Protein AF-A0A355H2W3-F1 (afdb_monomer)

Mean predicted aligned error: 8.64 Å

Foldseek 3Di:
DDDPPPPDDDPDPPDPPVLPQQDDDPQLVVLVVVDQLLVSCCVFQLPDFLFKWKQDLVLDIDTQDNDCQVRPVVPPNVLVVDQCSNVMKTWTWGDGPLAIETEIADGPVPLDHDPSRLVSCVSNVVVVLVSSVVSVDDPSRSSRYWYATSNGHGSDD

Structure (mmCIF, N/CA/C/O backbone):
data_AF-A0A355H2W3-F1
#
_entry.id   AF-A0A355H2W3-F1
#
loop_
_atom_site.group_PDB
_atom_site.id
_atom_site.type_symbol
_atom_site.label_atom_id
_atom_site.label_alt_id
_atom_site.label_comp_id
_atom_site.label_asym_id
_atom_site.label_entity_id
_atom_site.label_seq_id
_atom_site.pdbx_PDB_ins_code
_atom_site.Cartn_x
_atom_site.Cartn_y
_atom_site.Cartn_z
_atom_site.occupancy
_atom_site.B_iso_or_equiv
_atom_site.auth_seq_id
_atom_site.auth_comp_id
_atom_site.auth_asym_id
_atom_site.auth_atom_id
_atom_site.pdbx_PDB_model_num
ATOM 1 N N . MET A 1 1 ? 6.950 17.584 66.242 1.00 45.09 1 MET A N 1
ATOM 2 C CA . MET A 1 1 ? 5.587 17.215 65.815 1.00 45.09 1 MET A CA 1
ATOM 3 C C . MET A 1 1 ? 5.305 17.986 64.534 1.00 45.09 1 MET A C 1
ATOM 5 O O . MET A 1 1 ? 4.945 19.150 64.600 1.00 45.09 1 MET A O 1
ATOM 9 N N . PHE A 1 2 ? 5.618 17.375 63.392 1.00 37.50 2 PHE A N 1
ATOM 10 C CA . PHE A 1 2 ? 5.393 17.914 62.048 1.00 37.50 2 PHE 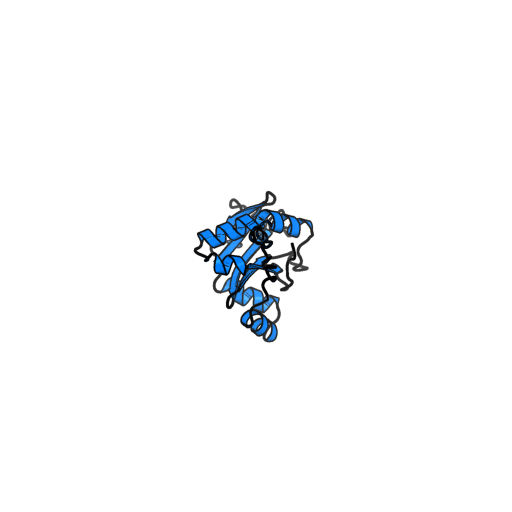A CA 1
ATOM 11 C C . PHE A 1 2 ? 4.461 16.933 61.326 1.00 37.50 2 PHE A C 1
ATOM 13 O O . PHE A 1 2 ? 4.598 15.728 61.526 1.00 37.50 2 PHE A O 1
ATOM 20 N N . ARG A 1 3 ? 3.464 17.471 60.616 1.00 42.69 3 ARG A N 1
ATOM 21 C CA . ARG A 1 3 ? 2.303 16.761 60.052 1.00 42.69 3 ARG A CA 1
ATOM 22 C C . ARG A 1 3 ? 2.684 15.867 58.865 1.00 42.69 3 ARG A C 1
ATOM 24 O O . AR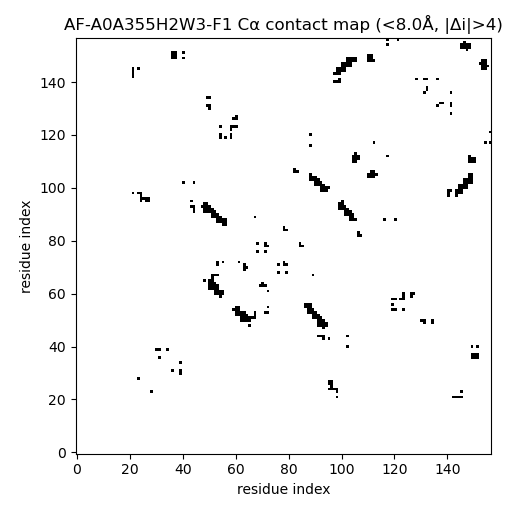G A 1 3 ? 3.573 16.216 58.096 1.00 42.69 3 ARG A O 1
ATOM 31 N N . GLU A 1 4 ? 1.992 14.738 58.737 1.00 48.75 4 GLU A N 1
ATOM 32 C CA . GLU A 1 4 ? 2.180 13.669 57.743 1.00 48.75 4 GLU A CA 1
ATOM 33 C C . GLU A 1 4 ? 1.496 13.961 56.389 1.00 48.75 4 GLU A C 1
ATOM 35 O O . GLU A 1 4 ? 0.989 13.052 55.739 1.00 48.75 4 GLU A O 1
ATOM 40 N N . ASP A 1 5 ? 1.498 15.213 55.922 1.00 50.16 5 ASP A N 1
ATOM 41 C CA . ASP A 1 5 ? 0.577 15.640 54.856 1.00 50.16 5 ASP A CA 1
ATOM 42 C C . ASP A 1 5 ? 1.286 16.087 53.559 1.00 50.16 5 ASP A C 1
ATOM 44 O O . ASP A 1 5 ? 0.819 17.010 52.909 1.00 50.16 5 ASP A O 1
ATOM 48 N N . GLU A 1 6 ? 2.412 15.481 53.154 1.00 49.34 6 GLU A N 1
ATOM 49 C CA . GLU A 1 6 ? 3.065 15.785 51.855 1.00 49.34 6 GLU A CA 1
ATOM 50 C C . GLU A 1 6 ? 3.767 14.566 51.219 1.00 49.34 6 GLU A C 1
ATOM 52 O O . GLU A 1 6 ? 4.936 14.607 50.831 1.00 49.34 6 GLU A O 1
ATOM 57 N N . LYS A 1 7 ? 3.057 13.442 51.091 1.00 46.09 7 LYS A N 1
ATOM 58 C CA . LYS A 1 7 ? 3.504 12.300 50.275 1.00 46.09 7 LYS A CA 1
ATOM 59 C C . LYS A 1 7 ? 2.393 11.812 49.353 1.00 46.09 7 LYS A C 1
ATOM 61 O O . LYS A 1 7 ? 1.977 10.676 49.472 1.00 46.09 7 LYS A O 1
ATOM 66 N N . ASP A 1 8 ? 1.922 12.673 48.455 1.00 43.84 8 ASP A N 1
ATOM 67 C CA . ASP A 1 8 ? 1.080 12.260 47.316 1.00 43.84 8 ASP A CA 1
ATOM 68 C C . ASP A 1 8 ? 1.147 13.270 46.154 1.00 43.84 8 ASP A C 1
ATOM 70 O O . ASP A 1 8 ? 0.170 13.584 45.478 1.00 43.84 8 ASP A O 1
ATOM 74 N N . ILE A 1 9 ? 2.341 13.805 45.896 1.00 46.53 9 ILE A N 1
ATOM 75 C CA . ILE A 1 9 ? 2.620 14.585 44.689 1.00 46.53 9 ILE A CA 1
ATOM 76 C C . ILE A 1 9 ? 3.641 13.765 43.908 1.00 46.53 9 ILE A C 1
ATOM 78 O O . ILE A 1 9 ? 4.725 13.502 44.417 1.00 46.53 9 ILE A O 1
ATOM 82 N N . PHE A 1 10 ? 3.266 13.344 42.700 1.00 39.88 10 PHE A N 1
ATOM 83 C CA . PHE A 1 10 ? 3.936 12.349 41.847 1.00 39.88 10 PHE A CA 1
ATOM 84 C C . PHE A 1 10 ? 3.582 10.884 42.136 1.00 39.88 10 PHE A C 1
ATOM 86 O O . PHE A 1 10 ? 4.453 10.031 42.298 1.00 39.88 10 PHE A O 1
ATOM 93 N N . ALA A 1 11 ? 2.290 10.554 42.034 1.00 38.38 11 ALA A N 1
ATOM 94 C CA . ALA A 1 11 ? 1.944 9.275 41.420 1.00 38.38 11 ALA A CA 1
ATOM 95 C C . ALA A 1 11 ? 2.599 9.242 40.021 1.00 38.38 11 ALA A C 1
ATOM 97 O O . ALA A 1 11 ? 2.384 10.177 39.236 1.00 38.38 11 ALA A O 1
ATOM 98 N N . PRO A 1 12 ? 3.444 8.247 39.695 1.00 40.09 12 PRO A N 1
ATOM 99 C CA . PRO A 1 12 ? 3.967 8.125 38.349 1.00 40.09 12 PRO A CA 1
ATOM 100 C C . PRO A 1 12 ? 2.781 7.937 37.406 1.00 40.09 12 PRO A C 1
ATOM 102 O O . PRO A 1 12 ? 1.829 7.226 37.715 1.00 40.09 12 PRO A O 1
ATOM 105 N N . PHE A 1 13 ? 2.849 8.640 36.281 1.00 40.88 13 PHE A N 1
ATOM 106 C CA . PHE A 1 13 ? 1.956 8.574 35.132 1.00 40.88 13 PHE A CA 1
ATOM 107 C C . PHE A 1 13 ? 1.856 7.122 34.627 1.00 40.88 13 PHE A C 1
ATOM 109 O O . PHE A 1 13 ? 2.501 6.725 33.658 1.00 40.88 13 PHE A O 1
ATOM 116 N N . ASP A 1 14 ? 1.076 6.300 35.317 1.00 43.34 14 ASP A N 1
ATOM 117 C CA . ASP A 1 14 ? 0.829 4.922 34.942 1.00 43.34 14 ASP A CA 1
ATOM 118 C C . ASP A 1 14 ? -0.320 4.919 33.940 1.00 43.34 14 ASP A C 1
ATOM 120 O O . ASP A 1 14 ? -1.495 4.942 34.287 1.00 43.34 14 ASP A O 1
ATOM 124 N N . MET A 1 15 ? 0.043 4.991 32.664 1.00 36.69 15 MET A N 1
ATOM 125 C CA . MET A 1 15 ? -0.607 4.250 31.587 1.00 36.69 15 MET A CA 1
ATOM 126 C C . MET A 1 15 ? 0.227 4.469 30.330 1.00 36.69 15 MET A C 1
ATOM 128 O O . MET A 1 15 ? -0.125 5.213 29.414 1.00 36.69 15 MET A O 1
ATOM 132 N N . ALA A 1 16 ? 1.340 3.740 30.248 1.00 40.78 16 ALA A N 1
ATOM 133 C CA . ALA A 1 16 ? 1.759 3.254 28.949 1.00 40.78 16 ALA A CA 1
ATOM 134 C C . ALA A 1 16 ? 0.595 2.410 28.408 1.00 40.78 16 ALA A C 1
ATOM 136 O O . ALA A 1 16 ? 0.493 1.212 28.677 1.00 40.78 16 ALA A O 1
ATOM 137 N N . ILE A 1 17 ? -0.308 3.039 27.650 1.00 42.53 17 ILE A N 1
ATOM 138 C CA . ILE A 1 17 ? -1.108 2.326 26.664 1.00 42.53 17 ILE A CA 1
ATOM 139 C C . ILE A 1 17 ? -0.058 1.736 25.730 1.00 42.53 17 ILE A C 1
ATOM 141 O O . ILE A 1 17 ? 0.396 2.390 24.794 1.00 42.53 17 ILE A O 1
ATOM 145 N N . LYS A 1 18 ? 0.405 0.516 26.031 1.00 42.25 18 LYS A N 1
ATOM 146 C CA . LYS A 1 18 ? 1.075 -0.325 25.048 1.00 42.25 18 LYS A CA 1
ATOM 147 C C . LYS A 1 18 ? 0.077 -0.371 23.907 1.00 42.25 18 LYS A C 1
ATOM 149 O O . LYS A 1 18 ? -0.951 -1.032 24.046 1.00 42.25 18 LYS A O 1
ATOM 154 N N . SER A 1 19 ? 0.302 0.416 22.854 1.00 47.19 19 SER A N 1
ATOM 155 C CA . SER A 1 19 ? -0.549 0.382 21.677 1.00 47.19 19 SER A CA 1
ATOM 156 C C . SER A 1 19 ? -0.489 -1.062 21.205 1.00 47.19 19 SER A C 1
ATOM 158 O O . SER A 1 19 ? 0.547 -1.505 20.703 1.00 47.19 19 SER A O 1
ATOM 160 N N . LYS A 1 20 ? -1.535 -1.845 21.489 1.00 58.53 20 LYS A N 1
ATOM 161 C CA . LYS A 1 20 ? -1.625 -3.208 20.978 1.00 58.53 20 LYS A CA 1
ATOM 162 C C . LYS A 1 20 ? -1.488 -3.072 19.469 1.00 58.53 20 LYS A C 1
ATOM 164 O O . LYS A 1 20 ? -2.154 -2.213 18.887 1.00 58.53 20 LYS A O 1
ATOM 169 N N . LYS A 1 21 ? -0.590 -3.857 18.862 1.00 63.97 21 LYS A N 1
ATOM 170 C CA . LYS A 1 21 ? -0.540 -3.939 17.402 1.00 63.97 21 LYS A CA 1
ATOM 171 C C . LYS A 1 21 ? -1.978 -4.174 16.915 1.00 63.97 21 LYS A C 1
ATOM 173 O O . LYS A 1 21 ? -2.674 -4.986 17.539 1.00 63.97 21 LYS A O 1
ATOM 178 N N . PRO A 1 22 ? -2.443 -3.438 15.895 1.00 67.00 22 PRO A N 1
ATOM 179 C CA . PRO A 1 22 ? -3.742 -3.712 15.307 1.00 67.00 22 PRO A CA 1
ATOM 180 C C . PRO A 1 22 ? -3.800 -5.192 14.914 1.00 67.00 22 PRO A C 1
ATOM 182 O O . PRO A 1 22 ? -2.823 -5.748 14.419 1.00 67.00 22 PRO A O 1
ATOM 185 N N . VAL A 1 23 ? -4.916 -5.835 15.244 1.00 83.56 23 VAL A N 1
ATOM 186 C CA . VAL A 1 23 ? -5.175 -7.245 14.936 1.00 83.56 23 VAL A CA 1
ATOM 187 C C . VAL A 1 23 ? -6.028 -7.276 13.680 1.00 83.56 23 VAL A C 1
ATOM 189 O O . VAL A 1 23 ? -6.859 -6.387 13.497 1.00 83.56 23 VAL A O 1
ATOM 192 N N . HIS A 1 24 ? -5.851 -8.292 12.835 1.00 88.69 24 HIS A N 1
ATOM 193 C CA . HIS A 1 24 ? -6.710 -8.443 11.668 1.00 88.69 24 HIS A CA 1
ATOM 194 C C . HIS A 1 24 ? -8.193 -8.484 12.065 1.00 88.69 24 HIS A C 1
ATOM 196 O O . HIS A 1 24 ? -8.563 -9.121 13.055 1.00 88.69 24 HIS A O 1
ATOM 202 N N . SER A 1 25 ? -9.043 -7.830 11.273 1.00 88.38 25 SER A N 1
ATOM 203 C CA . SER A 1 25 ? -10.489 -7.878 11.457 1.00 88.38 25 SER A CA 1
ATOM 204 C C . SER A 1 25 ? -11.027 -9.281 11.177 1.00 88.38 25 SER A C 1
ATOM 206 O O . SER A 1 25 ? -10.451 -10.060 10.409 1.00 88.38 25 SER A O 1
ATOM 208 N N . ARG A 1 26 ? -12.158 -9.622 11.805 1.00 88.50 26 ARG A N 1
ATOM 209 C CA . ARG A 1 26 ? -12.813 -10.925 11.596 1.00 88.50 26 ARG A CA 1
ATOM 210 C C . ARG A 1 26 ? -13.230 -11.104 10.142 1.00 88.50 26 ARG A C 1
ATOM 212 O O . ARG A 1 26 ? -13.142 -12.203 9.613 1.00 88.50 26 ARG A O 1
ATOM 219 N N . GLU A 1 27 ? -13.648 -10.019 9.504 1.00 89.12 27 GLU A N 1
ATOM 220 C CA . GLU A 1 27 ? -14.029 -9.962 8.100 1.00 89.12 27 GLU A CA 1
ATOM 221 C C . GLU A 1 27 ? -12.846 -10.304 7.198 1.00 89.12 27 GLU A C 1
ATOM 223 O O . GLU A 1 27 ? -12.999 -11.096 6.275 1.00 89.12 27 GLU A O 1
ATOM 228 N N . PHE A 1 28 ? -11.658 -9.759 7.480 1.00 87.25 28 PHE A N 1
ATOM 229 C CA . PHE A 1 28 ? -10.460 -10.102 6.720 1.00 87.25 28 PHE A CA 1
ATOM 230 C C . PHE A 1 28 ? -10.141 -11.597 6.829 1.00 87.25 28 PHE A C 1
ATOM 232 O O . PHE A 1 28 ? -9.958 -12.257 5.808 1.00 87.25 28 PHE A O 1
ATOM 239 N N . LEU A 1 29 ? -10.158 -12.149 8.046 1.00 87.94 29 LEU A N 1
ATOM 240 C CA . LEU A 1 29 ? -9.909 -13.576 8.279 1.00 87.94 29 LEU A CA 1
ATOM 241 C C . LEU A 1 29 ? -10.947 -14.468 7.582 1.00 87.94 29 LEU A C 1
ATOM 243 O O . LEU A 1 29 ? -10.574 -15.418 6.902 1.00 87.94 29 LEU A O 1
ATOM 247 N N . ALA A 1 30 ? -12.232 -14.121 7.669 1.00 88.06 30 ALA A N 1
ATOM 248 C CA . ALA A 1 30 ? -13.303 -14.871 7.016 1.00 88.06 30 ALA A CA 1
ATOM 249 C C . ALA A 1 30 ? -13.167 -14.886 5.484 1.00 88.06 30 ALA A C 1
ATOM 251 O O . ALA A 1 30 ? -13.508 -15.879 4.843 1.00 88.06 30 ALA A O 1
ATOM 252 N N . ILE A 1 31 ? -12.661 -13.804 4.880 1.00 84.88 31 ILE A N 1
ATOM 253 C CA . ILE A 1 31 ? -12.399 -13.769 3.435 1.00 84.88 31 ILE A CA 1
ATOM 254 C C . ILE A 1 31 ? -11.202 -14.666 3.083 1.00 84.88 31 ILE A C 1
ATOM 256 O O . ILE A 1 31 ? -11.256 -15.375 2.078 1.00 84.88 31 ILE A O 1
ATOM 260 N N . LEU A 1 32 ? -10.152 -14.685 3.915 1.00 82.94 32 LEU A N 1
ATOM 261 C CA . LEU A 1 32 ? -9.000 -15.577 3.727 1.00 82.94 32 LEU A CA 1
ATOM 262 C C . LEU A 1 32 ? -9.353 -17.066 3.869 1.00 82.94 32 LEU A C 1
ATOM 264 O O . LEU A 1 32 ? -8.698 -17.904 3.261 1.00 82.94 32 LEU A O 1
ATOM 268 N N . GLU A 1 33 ? -10.388 -17.411 4.635 1.00 86.19 33 GLU A N 1
ATOM 269 C CA . GLU A 1 33 ? -10.871 -18.795 4.751 1.00 86.19 33 GLU A CA 1
ATOM 270 C C . GLU A 1 33 ? -11.597 -19.286 3.487 1.00 86.19 33 GLU A C 1
ATOM 272 O O . GLU A 1 33 ? -11.644 -20.487 3.222 1.00 86.19 33 GLU A O 1
ATOM 277 N N . GLN A 1 34 ? -12.170 -18.372 2.700 1.00 85.31 34 GLN A N 1
ATOM 278 C CA . GLN A 1 34 ? -13.025 -18.703 1.552 1.00 85.31 34 GLN A CA 1
ATOM 279 C C . GLN A 1 34 ? -12.299 -18.640 0.204 1.00 85.31 34 GLN A C 1
ATOM 281 O O . GLN A 1 34 ? -12.827 -19.118 -0.801 1.00 85.31 34 GLN A O 1
ATOM 286 N N . ALA A 1 35 ? -11.110 -18.038 0.152 1.00 84.44 35 ALA A N 1
ATOM 287 C CA . ALA A 1 35 ? -10.373 -17.813 -1.084 1.00 84.44 35 ALA A CA 1
ATOM 288 C C . ALA A 1 35 ? -8.858 -17.843 -0.855 1.00 84.44 35 ALA A C 1
ATOM 290 O O . ALA A 1 35 ? -8.374 -17.677 0.260 1.00 84.44 35 ALA A O 1
ATOM 291 N N . SER A 1 36 ? -8.082 -17.998 -1.933 1.00 84.06 36 SER A N 1
ATOM 292 C CA . SER A 1 36 ? -6.640 -17.758 -1.844 1.00 84.06 36 SER A CA 1
ATOM 293 C C . SER A 1 36 ? -6.363 -16.305 -1.448 1.00 84.06 36 SER A C 1
ATOM 295 O O . SER A 1 36 ? -7.119 -15.399 -1.809 1.00 84.06 36 SER A O 1
ATOM 297 N N . VAL A 1 37 ? -5.250 -16.075 -0.747 1.00 81.50 37 VAL A N 1
ATOM 298 C CA . VAL A 1 37 ? -4.882 -14.751 -0.223 1.00 81.50 37 VAL A CA 1
ATOM 299 C C . VAL A 1 37 ? -4.840 -13.679 -1.319 1.00 81.50 37 VAL A C 1
ATOM 301 O O . VAL A 1 37 ? -5.402 -12.601 -1.151 1.00 81.50 37 VAL A O 1
ATOM 304 N N . ASP A 1 38 ? -4.270 -14.008 -2.480 1.00 79.25 38 ASP A N 1
ATOM 305 C CA . ASP A 1 38 ? -4.228 -13.115 -3.645 1.00 79.25 38 ASP A CA 1
ATOM 306 C C . ASP A 1 38 ? -5.637 -12.735 -4.139 1.00 79.25 38 ASP A C 1
ATOM 308 O O . ASP A 1 38 ? -5.938 -11.564 -4.382 1.00 79.25 38 ASP A O 1
ATOM 312 N N . THR A 1 39 ? -6.542 -13.715 -4.227 1.00 83.25 39 THR A N 1
ATOM 313 C CA . THR A 1 39 ? -7.934 -13.482 -4.642 1.00 83.25 39 THR A CA 1
ATOM 314 C C . THR A 1 39 ? -8.661 -12.591 -3.639 1.00 83.25 39 THR A C 1
ATOM 316 O O . THR A 1 39 ? -9.330 -11.635 -4.034 1.00 83.25 39 THR A O 1
ATOM 319 N N . ALA A 1 40 ? -8.498 -12.876 -2.345 1.00 83.50 40 ALA A N 1
ATOM 320 C CA . ALA A 1 40 ? -9.071 -12.103 -1.252 1.00 83.50 40 ALA A CA 1
ATOM 321 C C . ALA A 1 40 ? -8.602 -10.642 -1.296 1.00 83.50 40 ALA A C 1
ATOM 323 O O . ALA A 1 40 ? -9.411 -9.715 -1.351 1.00 83.50 40 ALA A O 1
ATOM 324 N N . ILE A 1 41 ? -7.288 -10.428 -1.349 1.00 83.75 41 ILE A N 1
ATOM 325 C CA . ILE A 1 41 ? -6.683 -9.097 -1.368 1.00 83.75 41 ILE A CA 1
ATOM 326 C C . ILE A 1 41 ? -7.115 -8.305 -2.601 1.00 83.75 41 ILE A C 1
ATOM 328 O O . ILE A 1 41 ? -7.474 -7.129 -2.476 1.00 83.75 41 ILE A O 1
ATOM 332 N N . LYS A 1 42 ? -7.142 -8.925 -3.785 1.00 83.56 42 LYS A N 1
ATOM 333 C CA . LYS A 1 42 ? -7.624 -8.271 -5.009 1.00 83.56 42 LYS A CA 1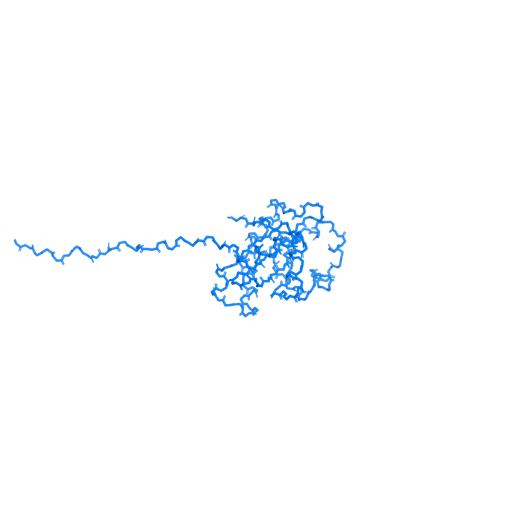
ATOM 334 C C . LYS A 1 42 ? -9.088 -7.882 -4.899 1.00 83.56 42 LYS A C 1
ATOM 336 O O . LYS A 1 42 ? -9.418 -6.726 -5.157 1.00 83.56 42 LYS A O 1
ATOM 341 N N . ALA A 1 43 ? -9.952 -8.808 -4.482 1.00 81.19 43 ALA A N 1
ATOM 342 C CA . ALA A 1 43 ? -11.383 -8.552 -4.350 1.00 81.19 43 ALA A CA 1
ATOM 343 C C . ALA A 1 43 ? -11.651 -7.349 -3.436 1.00 81.19 43 ALA A C 1
ATOM 345 O O . ALA A 1 43 ? -12.431 -6.460 -3.777 1.00 81.19 43 ALA A O 1
ATOM 346 N N . ILE A 1 44 ? -10.941 -7.275 -2.313 1.00 78.75 44 ILE A N 1
ATOM 347 C CA . ILE A 1 44 ? -11.164 -6.228 -1.323 1.00 78.75 44 ILE A CA 1
ATOM 348 C C . ILE A 1 44 ? -10.558 -4.888 -1.758 1.00 78.75 44 ILE A C 1
ATOM 350 O O . ILE A 1 44 ? -11.222 -3.850 -1.715 1.00 78.75 44 ILE A O 1
ATOM 354 N N . THR A 1 45 ? -9.305 -4.890 -2.213 1.00 80.88 45 THR A N 1
ATOM 355 C CA . THR A 1 45 ? -8.596 -3.645 -2.548 1.00 80.88 45 THR A CA 1
ATOM 356 C C . THR A 1 45 ? -9.047 -3.023 -3.869 1.00 80.88 45 THR A C 1
ATOM 358 O O . THR A 1 45 ? -8.829 -1.829 -4.089 1.00 80.88 45 THR A O 1
ATOM 361 N N . HIS A 1 46 ? -9.676 -3.792 -4.762 1.00 83.31 46 HIS A N 1
ATOM 362 C CA . HIS A 1 46 ? -10.177 -3.278 -6.038 1.00 83.31 46 HIS A CA 1
ATOM 363 C C . HIS A 1 46 ? -11.631 -2.804 -5.967 1.00 83.31 46 HIS A C 1
ATOM 365 O O . HIS A 1 46 ? -11.994 -1.922 -6.740 1.00 83.31 46 HIS A O 1
ATOM 371 N N . ALA A 1 47 ? -12.447 -3.329 -5.045 1.00 80.75 47 ALA A N 1
ATOM 372 C CA . ALA A 1 47 ? -13.862 -2.968 -4.967 1.00 80.75 47 ALA A CA 1
ATOM 373 C C . ALA A 1 47 ? -14.079 -1.504 -4.553 1.00 80.75 47 ALA A C 1
ATOM 375 O O . ALA A 1 47 ? -14.823 -0.776 -5.211 1.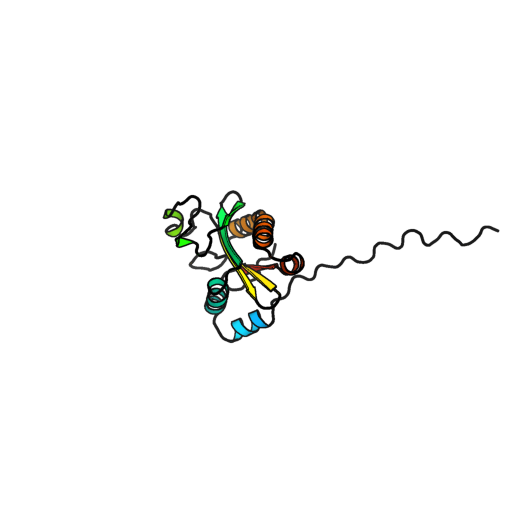00 80.75 47 ALA A O 1
ATOM 376 N N . ARG A 1 48 ? -13.453 -1.069 -3.450 1.00 85.19 48 ARG A N 1
ATOM 377 C CA . ARG A 1 48 ? -13.597 0.292 -2.898 1.00 85.19 48 ARG A CA 1
ATOM 378 C C . ARG A 1 48 ? -12.301 0.772 -2.230 1.00 85.19 48 ARG A C 1
ATOM 380 O O . ARG A 1 48 ? -12.240 0.845 -1.002 1.00 85.19 48 ARG A O 1
ATOM 387 N N . PRO A 1 49 ? -11.250 1.086 -3.008 1.00 92.56 49 PRO A N 1
ATOM 388 C CA . PRO A 1 49 ? -10.019 1.614 -2.435 1.00 92.56 49 PRO A CA 1
ATOM 389 C C . PRO A 1 49 ? -10.247 3.001 -1.812 1.00 92.56 49 PRO A C 1
ATOM 391 O O . PRO A 1 49 ? -10.810 3.893 -2.440 1.00 92.56 49 PRO A O 1
ATOM 394 N N . LEU A 1 50 ? -9.753 3.199 -0.588 1.00 94.62 50 LEU A N 1
ATOM 395 C CA . LEU A 1 50 ? -9.638 4.506 0.071 1.00 94.62 50 LEU A CA 1
ATOM 396 C C . LEU A 1 50 ? -8.521 5.358 -0.547 1.00 94.62 50 LEU A C 1
ATOM 398 O O . LEU A 1 50 ? -8.587 6.587 -0.565 1.00 94.62 50 LEU A O 1
ATOM 402 N N . LEU A 1 51 ? -7.467 4.692 -1.019 1.00 96.19 51 LEU A N 1
ATOM 403 C CA . LEU A 1 51 ? -6.311 5.307 -1.656 1.00 96.19 51 LEU A CA 1
ATOM 404 C C . LEU A 1 51 ? -5.672 4.293 -2.601 1.00 96.19 51 LEU A C 1
ATOM 406 O O . LEU A 1 51 ? -5.412 3.161 -2.205 1.00 96.19 51 LEU A O 1
ATOM 410 N N . VAL A 1 52 ? -5.360 4.711 -3.821 1.00 96.19 52 VAL A N 1
ATOM 411 C CA . VAL A 1 52 ? -4.466 3.987 -4.730 1.00 96.19 52 VAL A CA 1
ATOM 412 C C . VAL A 1 52 ? -3.223 4.848 -4.853 1.00 96.19 52 VAL A C 1
ATOM 414 O O . VAL A 1 52 ? -3.345 6.041 -5.111 1.00 96.19 52 VAL A O 1
ATOM 417 N N . PHE A 1 53 ? -2.034 4.303 -4.610 1.00 96.75 53 PHE A N 1
ATOM 418 C CA . PHE A 1 53 ? -0.839 5.143 -4.525 1.00 96.75 53 PHE A CA 1
ATOM 419 C C . PHE A 1 53 ? 0.406 4.520 -5.136 1.00 96.75 53 PHE A C 1
ATOM 421 O O . PHE A 1 53 ? 0.541 3.296 -5.225 1.00 96.75 53 PHE A O 1
ATOM 428 N N . TRP A 1 54 ? 1.331 5.411 -5.486 1.00 96.50 54 TRP A N 1
ATOM 429 C CA . TRP A 1 54 ? 2.734 5.116 -5.727 1.00 96.50 54 TRP A CA 1
ATOM 430 C C . TRP A 1 54 ? 3.597 5.716 -4.618 1.00 96.50 54 TRP A C 1
ATOM 432 O O . TRP A 1 54 ? 3.281 6.786 -4.099 1.00 96.50 54 TRP A O 1
ATOM 442 N N . VAL A 1 55 ? 4.715 5.065 -4.308 1.00 96.56 55 VAL A N 1
ATOM 443 C CA . VAL A 1 55 ? 5.823 5.664 -3.557 1.00 96.56 55 VAL A CA 1
ATOM 444 C C . VAL A 1 55 ? 7.012 5.801 -4.495 1.00 96.56 55 VAL A C 1
ATOM 446 O O . VAL A 1 55 ? 7.430 4.812 -5.100 1.00 96.56 55 VAL A O 1
ATOM 449 N N . THR A 1 56 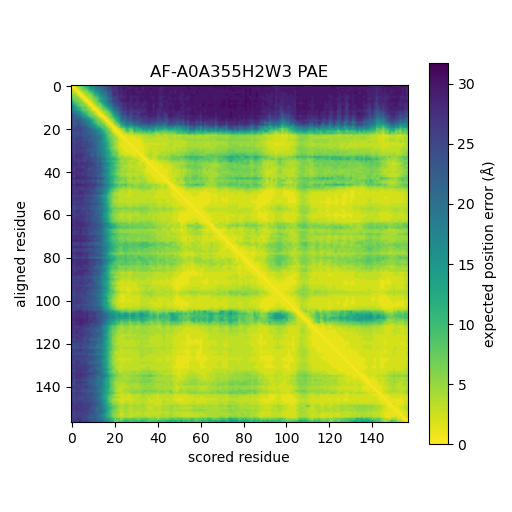? 7.546 7.009 -4.646 1.00 95.12 56 THR A N 1
ATOM 450 C CA . THR A 1 56 ? 8.738 7.243 -5.472 1.00 95.12 56 THR A CA 1
ATOM 451 C C . THR A 1 56 ? 10.000 6.735 -4.777 1.00 95.12 56 THR A C 1
ATOM 453 O O . THR A 1 56 ? 9.987 6.581 -3.556 1.00 95.12 56 THR A O 1
ATOM 456 N N . PRO A 1 57 ? 11.113 6.502 -5.497 1.00 93.19 57 PRO A N 1
ATOM 457 C CA . PRO A 1 57 ? 12.389 6.132 -4.878 1.00 93.19 57 PRO A CA 1
ATOM 458 C C . PRO A 1 57 ? 12.885 7.121 -3.810 1.00 93.19 57 PRO A C 1
ATOM 460 O O . PRO A 1 57 ? 13.639 6.735 -2.921 1.00 93.19 57 PRO A O 1
ATOM 463 N N . GLU A 1 58 ? 12.448 8.380 -3.882 1.00 93.19 58 GLU A N 1
ATOM 464 C CA . GLU A 1 58 ? 12.748 9.450 -2.924 1.00 93.19 58 GLU A CA 1
ATOM 465 C C . GLU A 1 58 ? 11.795 9.461 -1.711 1.00 93.19 58 GLU A C 1
ATOM 467 O O . GLU A 1 58 ? 11.963 10.262 -0.794 1.00 93.19 58 GLU A O 1
ATOM 472 N N . GLY A 1 59 ? 10.793 8.576 -1.681 1.00 94.00 59 GLY A N 1
ATOM 473 C CA . GLY A 1 59 ? 9.825 8.465 -0.591 1.00 94.00 59 GLY A CA 1
ATOM 474 C C . GLY A 1 59 ? 8.643 9.428 -0.700 1.00 94.00 59 GLY A C 1
ATOM 475 O O . GLY A 1 59 ? 7.991 9.708 0.309 1.00 94.00 59 GLY A O 1
ATOM 476 N N . GLU A 1 60 ? 8.354 9.976 -1.882 1.00 95.56 60 GLU A N 1
ATOM 477 C CA . GLU A 1 60 ? 7.132 10.756 -2.109 1.00 95.56 60 GLU A CA 1
ATOM 478 C C . GLU A 1 60 ? 5.930 9.850 -2.362 1.00 95.56 60 GLU A C 1
ATOM 480 O O . GLU A 1 60 ? 6.050 8.847 -3.058 1.00 95.56 60 GLU A O 1
ATOM 485 N N . VAL A 1 61 ? 4.761 10.216 -1.825 1.00 97.12 61 VAL A N 1
ATOM 486 C CA . VAL A 1 61 ? 3.515 9.453 -2.007 1.00 97.12 61 VAL A CA 1
ATOM 487 C C . VAL A 1 61 ? 2.619 10.165 -3.007 1.00 97.12 61 VAL A C 1
ATOM 489 O O . VAL A 1 61 ? 2.087 11.248 -2.736 1.00 97.12 61 VAL A O 1
ATOM 492 N N . LEU A 1 62 ? 2.431 9.529 -4.158 1.00 96.19 62 LEU A N 1
ATOM 493 C CA . LEU A 1 62 ? 1.591 10.022 -5.242 1.00 96.19 62 LEU A CA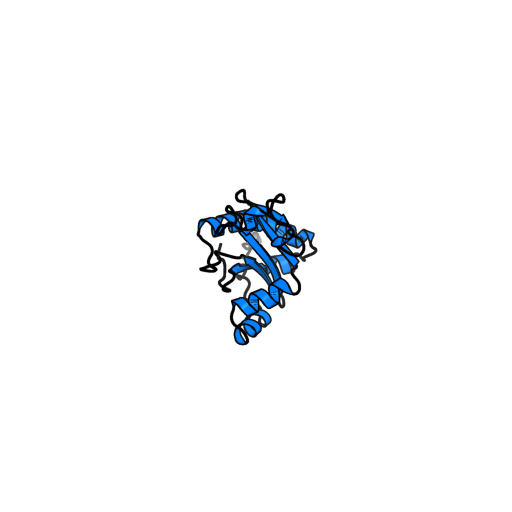 1
ATOM 494 C C . LEU A 1 62 ? 0.250 9.292 -5.213 1.00 96.19 62 LEU A C 1
ATOM 496 O O . LEU A 1 62 ? 0.216 8.065 -5.174 1.00 96.19 62 LEU A O 1
ATOM 500 N N . ASP A 1 63 ? -0.844 10.046 -5.251 1.00 95.31 63 ASP A N 1
ATOM 501 C CA . ASP A 1 63 ? -2.189 9.491 -5.404 1.00 95.31 63 ASP A CA 1
ATOM 502 C C . ASP A 1 63 ? -2.410 9.118 -6.878 1.00 95.31 63 ASP A C 1
ATOM 504 O O . ASP A 1 63 ? -2.259 9.957 -7.765 1.00 95.31 63 ASP A O 1
ATOM 508 N N . ALA A 1 64 ? -2.729 7.852 -7.130 1.00 94.06 64 ALA A N 1
ATOM 509 C CA . ALA A 1 64 ? -3.001 7.297 -8.451 1.00 94.06 64 ALA A CA 1
ATOM 510 C C . ALA A 1 64 ? -4.508 7.278 -8.781 1.00 94.06 64 ALA A C 1
ATOM 512 O O . ALA A 1 64 ? -4.926 6.660 -9.762 1.00 94.06 64 ALA A O 1
ATOM 513 N N . GLY A 1 65 ? -5.346 7.934 -7.975 1.00 90.88 65 GLY A N 1
ATOM 514 C CA . GLY A 1 65 ? -6.787 7.996 -8.181 1.00 90.88 65 GLY A CA 1
ATOM 515 C C . GLY A 1 65 ? -7.428 6.619 -8.026 1.00 90.88 65 GLY A C 1
ATOM 516 O O . GLY A 1 65 ? -7.450 6.066 -6.929 1.00 90.88 65 GLY A O 1
ATOM 517 N N . ASN A 1 66 ? -7.947 6.073 -9.128 1.00 86.31 66 ASN A N 1
ATOM 518 C CA . ASN A 1 66 ? -8.673 4.798 -9.130 1.00 86.31 66 ASN A CA 1
ATOM 519 C C . ASN A 1 66 ? -7.797 3.597 -9.516 1.00 86.31 66 ASN A C 1
ATOM 521 O O . ASN A 1 66 ? -8.109 2.461 -9.152 1.00 86.31 66 ASN A O 1
ATOM 525 N N . GLU A 1 67 ? -6.705 3.819 -10.251 1.00 87.94 67 GLU A N 1
ATOM 526 C CA . GLU A 1 67 ? -5.864 2.739 -10.762 1.00 87.94 67 GLU A CA 1
ATOM 527 C C . GLU A 1 67 ? -4.438 3.197 -11.090 1.00 87.94 67 GLU A C 1
ATOM 529 O O . GLU A 1 67 ? -4.201 4.274 -11.637 1.00 87.94 67 GLU A O 1
ATOM 534 N N . HIS A 1 68 ? -3.468 2.325 -10.808 1.00 90.00 68 HIS A N 1
ATOM 535 C CA . HIS A 1 68 ? -2.049 2.572 -11.075 1.00 90.00 68 HIS A CA 1
ATOM 536 C C . HIS A 1 68 ? -1.730 2.763 -12.562 1.00 90.00 68 HIS A C 1
ATOM 538 O O . HIS A 1 68 ? -0.859 3.560 -12.899 1.00 90.00 68 HIS A O 1
ATOM 544 N N . PHE A 1 69 ? -2.411 2.025 -13.444 1.00 86.56 69 PHE A N 1
ATOM 545 C CA . PHE A 1 69 ? -2.105 1.989 -14.878 1.00 86.56 69 PHE A CA 1
ATOM 546 C C . PHE A 1 69 ? -2.514 3.269 -15.615 1.00 86.56 69 PHE A C 1
ATOM 548 O O . PHE A 1 69 ? -1.807 3.689 -16.531 1.00 86.56 69 PHE A O 1
ATOM 555 N N . ALA A 1 70 ? -3.611 3.912 -15.205 1.00 88.00 70 ALA A N 1
ATOM 556 C CA . ALA A 1 70 ? -4.028 5.193 -15.773 1.00 88.00 70 ALA A CA 1
ATOM 557 C C . ALA A 1 70 ? -3.158 6.354 -15.280 1.00 88.00 70 ALA A C 1
ATOM 559 O O . ALA A 1 70 ? -2.911 7.294 -16.032 1.00 88.00 70 ALA A O 1
ATOM 560 N N . ASN A 1 71 ? -2.661 6.265 -14.041 1.00 91.12 71 ASN A N 1
ATOM 561 C CA . ASN A 1 71 ? -1.932 7.340 -13.373 1.00 91.12 71 ASN A CA 1
ATOM 562 C C . ASN A 1 71 ? -0.542 6.874 -12.902 1.00 91.12 71 ASN A C 1
ATOM 564 O O . ASN A 1 71 ? -0.313 6.712 -11.697 1.00 91.12 71 ASN A O 1
ATOM 568 N N . PRO A 1 72 ? 0.406 6.632 -13.827 1.00 91.50 72 PRO A N 1
ATOM 569 C CA . PRO A 1 72 ? 1.781 6.323 -13.460 1.00 91.50 72 PRO A CA 1
ATOM 570 C C . PRO A 1 72 ? 2.496 7.558 -12.872 1.00 91.50 72 PRO A C 1
ATOM 572 O O . PRO A 1 72 ? 2.126 8.699 -13.179 1.00 91.50 72 PRO A O 1
ATOM 575 N N . PRO A 1 73 ? 3.562 7.374 -12.072 1.00 91.38 73 PRO A N 1
ATOM 576 C CA . PRO A 1 73 ? 4.352 8.466 -11.513 1.00 91.38 73 PRO A CA 1
ATOM 577 C C . PRO A 1 73 ? 4.852 9.405 -12.608 1.00 91.38 73 PRO A C 1
ATOM 579 O O . PRO A 1 73 ? 5.482 8.971 -13.571 1.00 91.38 73 PRO A O 1
ATOM 582 N N . LYS A 1 74 ? 4.565 10.704 -12.462 1.00 87.75 74 LYS A N 1
ATOM 583 C CA . LYS A 1 74 ? 4.967 11.758 -13.414 1.00 87.75 74 LYS A CA 1
ATOM 584 C C . LYS A 1 74 ? 4.544 11.485 -14.874 1.00 87.75 74 LYS A C 1
ATOM 586 O O . LYS A 1 74 ? 5.162 12.015 -15.791 1.00 87.75 74 LYS A O 1
ATOM 591 N N . GLY A 1 75 ? 3.522 10.655 -15.106 1.00 87.19 75 GLY A N 1
ATOM 592 C CA . GLY A 1 75 ? 3.088 10.270 -16.454 1.00 87.19 75 GLY A CA 1
ATOM 593 C C . GLY A 1 75 ? 3.994 9.249 -17.160 1.00 87.19 75 GLY A C 1
ATOM 594 O O . GLY A 1 75 ? 3.738 8.913 -18.317 1.00 87.19 75 GLY A O 1
ATOM 595 N N . ASP A 1 76 ? 5.026 8.716 -16.495 1.00 89.00 76 ASP A N 1
ATOM 596 C CA . ASP A 1 76 ? 5.972 7.774 -17.100 1.00 89.00 76 ASP A CA 1
ATOM 597 C C . ASP A 1 76 ? 5.386 6.358 -17.191 1.00 89.00 76 ASP A C 1
ATOM 599 O O . ASP A 1 76 ? 5.551 5.527 -16.298 1.00 89.00 76 ASP A O 1
ATOM 603 N N . LYS A 1 77 ? 4.737 6.045 -18.316 1.00 89.62 77 LYS A N 1
ATOM 604 C CA . LYS A 1 77 ? 4.160 4.714 -18.574 1.00 89.62 77 LYS A CA 1
ATOM 605 C C . LYS A 1 77 ? 5.194 3.587 -18.601 1.00 89.62 77 LYS A C 1
ATOM 607 O O . LYS A 1 77 ? 4.834 2.439 -18.353 1.00 89.62 77 LYS A O 1
ATOM 612 N N . THR A 1 78 ? 6.472 3.879 -18.851 1.00 88.88 78 THR A N 1
ATOM 613 C CA . THR A 1 78 ? 7.519 2.842 -18.911 1.00 88.88 78 THR A CA 1
ATOM 614 C C . THR A 1 78 ? 7.825 2.237 -17.536 1.00 88.88 78 THR A C 1
ATOM 616 O O . THR A 1 78 ? 8.436 1.171 -17.442 1.00 88.88 78 THR A O 1
ATOM 619 N N . VAL A 1 79 ? 7.348 2.871 -16.456 1.00 89.00 79 VAL A N 1
ATOM 620 C CA . VAL A 1 79 ? 7.334 2.288 -15.110 1.00 89.00 79 VAL A CA 1
ATOM 621 C C . VAL A 1 79 ? 6.530 0.982 -15.062 1.00 89.00 79 VAL A C 1
ATOM 623 O O . VAL A 1 79 ? 6.898 0.070 -14.333 1.00 89.00 79 VAL A O 1
ATOM 626 N N . LEU A 1 80 ? 5.455 0.866 -15.852 1.00 86.06 80 LEU A N 1
ATOM 627 C CA . LEU A 1 80 ? 4.517 -0.260 -15.806 1.00 86.06 80 LEU A CA 1
ATOM 628 C C . LEU A 1 80 ? 5.104 -1.514 -16.460 1.00 86.06 80 LEU A C 1
ATOM 630 O O . LEU A 1 80 ? 4.781 -2.626 -16.059 1.00 86.06 80 LEU A O 1
ATOM 634 N N . SER A 1 81 ? 5.981 -1.323 -17.446 1.00 86.25 81 SER A N 1
ATOM 635 C CA . SER A 1 81 ? 6.722 -2.391 -18.121 1.00 86.25 81 SER A CA 1
ATOM 636 C C . SER A 1 81 ? 8.021 -2.772 -17.406 1.00 86.25 81 SER A C 1
ATOM 638 O O . SER A 1 81 ? 8.676 -3.734 -17.796 1.00 86.25 81 SER A O 1
ATOM 640 N N . SER A 1 82 ? 8.435 -2.011 -16.388 1.00 84.81 82 SER A N 1
ATOM 641 C CA . SER A 1 82 ? 9.627 -2.318 -15.601 1.00 84.81 82 SER A CA 1
ATOM 642 C C . SER A 1 82 ? 9.294 -3.379 -14.546 1.00 84.81 82 SER A C 1
ATOM 644 O O . SER A 1 82 ? 8.398 -3.140 -13.736 1.00 84.81 82 SER A O 1
ATOM 646 N N . PRO A 1 83 ? 10.041 -4.498 -14.467 1.00 80.25 83 PRO A N 1
ATOM 647 C CA . PRO A 1 83 ? 9.828 -5.510 -13.428 1.00 80.25 83 PRO A CA 1
ATOM 648 C C . PRO A 1 83 ? 9.959 -4.961 -12.002 1.00 80.25 83 PRO A C 1
ATOM 650 O O . PRO A 1 83 ? 9.343 -5.476 -11.078 1.00 80.25 83 PRO A O 1
ATOM 653 N N . THR A 1 84 ? 10.757 -3.905 -11.831 1.00 82.31 84 THR A N 1
ATOM 654 C CA . THR A 1 84 ? 11.008 -3.242 -10.546 1.00 82.31 84 THR A CA 1
ATOM 655 C C . THR A 1 84 ? 10.237 -1.936 -10.393 1.00 82.31 84 THR A C 1
ATOM 657 O O . THR A 1 84 ? 10.529 -1.167 -9.478 1.00 82.31 84 THR A O 1
ATOM 660 N N . HIS A 1 85 ? 9.343 -1.613 -11.335 1.00 87.25 85 HIS A N 1
ATOM 661 C CA . HIS A 1 85 ? 8.651 -0.324 -11.412 1.00 87.25 85 HIS A CA 1
ATOM 662 C C . HIS A 1 85 ? 9.615 0.868 -11.310 1.00 87.25 85 HIS A C 1
ATOM 664 O O . HIS A 1 85 ? 9.320 1.882 -10.680 1.00 87.25 85 HIS A O 1
ATOM 670 N N . LYS A 1 86 ? 10.825 0.737 -11.875 1.00 89.56 86 LYS A N 1
ATOM 671 C CA . LYS A 1 86 ? 11.923 1.715 -11.738 1.00 89.56 86 LYS A CA 1
ATOM 672 C C . LYS A 1 86 ? 12.226 2.115 -10.282 1.00 89.56 86 LYS A C 1
ATOM 674 O O . LYS A 1 86 ? 12.590 3.255 -10.007 1.00 89.56 86 LYS A O 1
ATOM 679 N N . GLY A 1 87 ? 12.058 1.186 -9.344 1.00 88.94 87 GLY A N 1
ATOM 680 C CA . GLY A 1 87 ? 12.259 1.404 -7.912 1.00 88.94 87 GLY A CA 1
ATOM 681 C C . GLY A 1 87 ? 11.080 2.050 -7.182 1.00 88.94 87 GLY A C 1
ATOM 682 O O . GLY A 1 87 ? 11.223 2.350 -5.999 1.00 88.94 87 GLY A O 1
ATOM 683 N N . HIS A 1 88 ? 9.943 2.267 -7.846 1.00 93.19 88 HIS A N 1
ATOM 684 C CA . HIS A 1 88 ? 8.723 2.723 -7.184 1.00 93.19 88 HIS A CA 1
ATOM 685 C C . HIS A 1 88 ? 8.055 1.572 -6.429 1.00 93.19 88 HIS A C 1
ATOM 687 O O . HIS A 1 88 ? 8.128 0.415 -6.839 1.00 93.19 88 HIS A O 1
ATOM 693 N N . LEU A 1 89 ? 7.337 1.907 -5.359 1.00 93.94 89 LEU A N 1
ATOM 694 C CA . LEU A 1 89 ? 6.334 1.017 -4.777 1.00 93.94 89 LEU A CA 1
ATOM 695 C C . LEU A 1 89 ? 4.953 1.407 -5.256 1.00 93.94 89 LEU A C 1
ATOM 697 O O . LEU A 1 89 ? 4.695 2.568 -5.569 1.00 93.94 89 LEU A O 1
ATOM 701 N N . ARG A 1 90 ? 4.045 0.443 -5.233 1.00 93.44 90 ARG A N 1
ATOM 702 C CA . ARG A 1 90 ? 2.624 0.666 -5.459 1.00 93.44 90 ARG A CA 1
ATOM 703 C C . ARG A 1 90 ? 1.818 -0.063 -4.404 1.00 93.44 90 ARG A C 1
ATOM 705 O O . A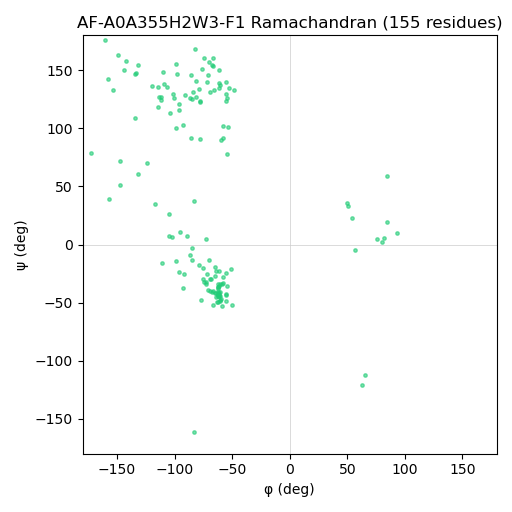RG A 1 90 ? 2.205 -1.137 -3.950 1.00 93.44 90 ARG A O 1
ATOM 712 N N . GLY A 1 91 ? 0.687 0.515 -4.043 1.00 94.56 91 GLY A N 1
ATOM 713 C CA . GLY A 1 91 ? -0.225 -0.106 -3.103 1.00 94.56 91 GLY A CA 1
ATOM 714 C C . GLY A 1 91 ? -1.628 0.459 -3.181 1.00 94.56 91 GLY A C 1
ATOM 715 O O . GLY A 1 91 ? -1.913 1.397 -3.938 1.00 94.56 91 GLY A O 1
ATOM 716 N N . ARG A 1 92 ? -2.505 -0.142 -2.385 1.00 96.19 92 ARG A N 1
ATOM 717 C CA . ARG A 1 92 ? -3.884 0.289 -2.180 1.00 96.19 92 ARG A CA 1
ATOM 718 C C . ARG A 1 92 ? -4.214 0.264 -0.701 1.00 96.19 92 ARG A C 1
ATOM 720 O O . ARG A 1 92 ? -3.734 -0.597 0.024 1.00 96.19 92 ARG A O 1
ATOM 727 N N . ALA A 1 93 ? -5.061 1.184 -0.272 1.00 95.31 93 ALA A N 1
ATOM 728 C CA . ALA A 1 93 ? -5.664 1.157 1.045 1.00 95.31 93 ALA A CA 1
ATOM 729 C C . ALA A 1 93 ? -7.150 0.823 0.929 1.00 95.31 93 ALA A C 1
ATOM 731 O O . ALA A 1 93 ? -7.823 1.368 0.056 1.00 95.31 93 ALA A O 1
ATOM 732 N N . ALA A 1 94 ? -7.673 -0.019 1.813 1.00 94.38 94 ALA A N 1
ATOM 733 C CA . ALA A 1 94 ? -9.095 -0.341 1.894 1.00 94.38 94 ALA A CA 1
ATOM 734 C C . ALA A 1 94 ? -9.520 -0.530 3.356 1.00 94.38 94 ALA A C 1
ATOM 736 O O . ALA A 1 94 ? -8.716 -0.933 4.193 1.00 94.38 94 ALA A O 1
ATOM 737 N N . LEU A 1 95 ? -10.782 -0.227 3.661 1.00 92.50 95 LEU A N 1
ATOM 738 C CA . LEU A 1 95 ? -11.383 -0.507 4.967 1.00 92.50 95 LEU A CA 1
ATOM 739 C C . LEU A 1 95 ? -12.028 -1.894 4.934 1.00 92.50 95 LEU A C 1
ATOM 741 O O . LEU A 1 95 ? -12.827 -2.170 4.037 1.00 92.50 95 LEU A O 1
ATOM 745 N N . ILE A 1 96 ? -11.702 -2.741 5.909 1.00 90.19 96 ILE A N 1
ATOM 746 C CA . ILE A 1 96 ? -12.254 -4.094 6.039 1.00 90.19 96 ILE A CA 1
ATOM 747 C C . ILE A 1 96 ? -12.652 -4.303 7.497 1.00 90.19 96 ILE A C 1
ATOM 749 O O . ILE A 1 96 ? -11.789 -4.404 8.371 1.00 90.19 96 ILE A O 1
ATOM 753 N N . GLY A 1 97 ? -13.957 -4.344 7.761 1.00 88.62 97 GLY A N 1
ATOM 754 C CA . GLY A 1 97 ? -14.464 -4.240 9.129 1.00 88.62 97 GLY A CA 1
ATOM 755 C C . GLY A 1 97 ? -14.092 -2.878 9.723 1.00 88.62 97 GLY A C 1
ATOM 756 O O . GLY A 1 97 ? -14.439 -1.834 9.168 1.00 88.62 97 GLY A O 1
ATOM 757 N N . ASP A 1 98 ? -13.350 -2.891 10.825 1.00 89.31 98 ASP A N 1
ATOM 758 C CA . ASP A 1 98 ? -12.868 -1.723 11.573 1.00 89.31 98 ASP A CA 1
ATOM 759 C C . ASP A 1 98 ? -11.364 -1.425 11.379 1.00 89.31 98 ASP A C 1
ATOM 761 O O . ASP A 1 98 ? -10.801 -0.527 12.018 1.00 89.31 98 ASP A O 1
ATOM 765 N N . VAL A 1 99 ? -10.711 -2.147 10.465 1.00 92.06 99 VAL A N 1
ATOM 766 C CA . VAL A 1 99 ? -9.269 -2.061 10.201 1.00 92.06 99 VAL A CA 1
ATOM 767 C C . VAL A 1 99 ? -9.021 -1.519 8.799 1.00 92.06 99 VAL A C 1
ATOM 769 O O . VAL A 1 99 ? -9.650 -1.932 7.820 1.00 92.06 99 VAL A O 1
ATOM 772 N N . VAL A 1 100 ? -8.076 -0.585 8.688 1.00 94.12 100 VAL A N 1
ATOM 773 C CA . VAL A 1 100 ? -7.634 -0.064 7.393 1.00 94.12 100 VAL A CA 1
ATOM 774 C C . VAL A 1 100 ? -6.393 -0.816 6.954 1.00 94.12 100 VAL A C 1
ATOM 776 O O . VAL A 1 100 ? -5.334 -0.712 7.565 1.00 94.12 100 VAL A O 1
ATOM 779 N N . TYR A 1 101 ? -6.514 -1.542 5.855 1.00 93.88 101 TYR A N 1
ATOM 780 C CA . TYR A 1 101 ? -5.430 -2.318 5.281 1.00 93.88 101 TYR A CA 1
ATOM 781 C C . TYR A 1 101 ? -4.756 -1.528 4.179 1.00 93.88 101 TYR A C 1
ATOM 783 O O . TYR A 1 101 ? -5.400 -1.169 3.196 1.00 93.88 101 TYR A O 1
ATOM 791 N N . VAL A 1 102 ? -3.461 -1.281 4.333 1.00 95.44 102 VAL A N 1
ATOM 792 C CA . VAL A 1 102 ? -2.578 -0.767 3.290 1.00 95.44 102 VAL A CA 1
ATOM 793 C C . VAL A 1 102 ? -1.818 -1.947 2.704 1.00 95.44 102 VAL A C 1
ATOM 795 O O . VAL A 1 102 ? -0.841 -2.423 3.276 1.00 95.44 102 VAL A O 1
ATOM 798 N N . VAL A 1 103 ? -2.282 -2.412 1.551 1.00 94.19 103 VAL A N 1
ATOM 799 C CA . VAL A 1 103 ? -1.654 -3.491 0.795 1.00 94.19 103 VAL A CA 1
ATOM 800 C C . VAL A 1 103 ? -0.588 -2.906 -0.113 1.00 94.19 103 VAL A C 1
ATOM 802 O O . VAL A 1 103 ? -0.872 -2.010 -0.913 1.00 94.19 103 VAL A O 1
ATOM 805 N N . VAL A 1 104 ? 0.632 -3.419 -0.007 1.00 93.56 104 VAL A N 1
ATOM 806 C CA . VAL A 1 104 ? 1.763 -3.012 -0.843 1.00 93.56 104 VAL A CA 1
ATOM 807 C C . VAL A 1 104 ? 2.166 -4.174 -1.732 1.00 93.56 104 VAL A C 1
ATOM 809 O O . VAL A 1 104 ? 2.409 -5.282 -1.260 1.00 93.56 104 VAL A O 1
ATOM 812 N N . TYR A 1 105 ? 2.230 -3.916 -3.034 1.00 88.75 105 TYR A N 1
ATOM 813 C CA . TYR A 1 105 ? 2.530 -4.948 -4.015 1.00 88.75 105 TYR A CA 1
ATOM 814 C C . TYR A 1 105 ? 4.042 -5.120 -4.154 1.00 88.75 105 TYR A C 1
ATOM 816 O O . TYR A 1 105 ? 4.764 -4.151 -4.416 1.00 88.75 105 TYR A O 1
ATOM 824 N N . GLY A 1 106 ? 4.500 -6.357 -3.965 1.00 77.38 106 GLY A N 1
ATOM 825 C CA . GLY A 1 106 ? 5.890 -6.760 -4.141 1.00 77.38 106 GLY A CA 1
ATOM 826 C C . GLY A 1 106 ? 6.247 -7.079 -5.591 1.00 77.38 106 GLY A C 1
ATOM 827 O O . GLY A 1 106 ? 5.570 -6.667 -6.538 1.00 77.38 106 GLY A O 1
ATOM 828 N N . ASP A 1 107 ? 7.349 -7.807 -5.766 1.00 70.44 107 ASP A N 1
ATOM 829 C CA . ASP A 1 107 ? 7.743 -8.333 -7.075 1.00 70.44 107 ASP A CA 1
ATOM 830 C C . ASP A 1 107 ? 6.658 -9.284 -7.609 1.00 70.44 107 ASP A C 1
ATOM 832 O O . ASP A 1 107 ? 6.192 -10.164 -6.892 1.00 70.44 107 ASP A O 1
ATOM 836 N N . HIS A 1 108 ? 6.293 -9.142 -8.885 1.00 65.75 108 HIS A N 1
ATOM 837 C CA . HIS A 1 108 ? 5.328 -10.004 -9.579 1.00 65.75 108 HIS A CA 1
ATOM 838 C C . HIS A 1 108 ? 5.580 -11.519 -9.459 1.00 65.75 108 HIS A C 1
ATOM 840 O O . HIS A 1 108 ? 4.659 -12.289 -9.709 1.00 65.75 108 HIS A O 1
ATOM 846 N N . LYS A 1 109 ? 6.806 -11.959 -9.141 1.00 67.31 109 LYS A N 1
ATOM 847 C CA . LYS A 1 109 ? 7.145 -13.383 -8.995 1.00 67.31 109 LYS A CA 1
ATOM 848 C C . LYS A 1 109 ? 7.028 -13.904 -7.573 1.00 67.31 109 LYS A C 1
ATOM 850 O O . LYS A 1 109 ? 6.699 -15.071 -7.392 1.00 67.31 109 LYS A O 1
ATOM 855 N N . THR A 1 110 ? 7.390 -13.092 -6.586 1.00 71.50 110 THR A N 1
ATOM 856 C CA . THR A 1 110 ? 7.504 -13.545 -5.193 1.00 71.50 110 THR A CA 1
ATOM 857 C C . THR A 1 110 ? 6.431 -12.955 -4.297 1.00 71.50 110 THR A C 1
ATOM 859 O O . THR A 1 110 ? 6.284 -13.430 -3.179 1.00 71.50 110 THR A O 1
ATOM 862 N N . HIS A 1 111 ? 5.741 -11.900 -4.744 1.00 75.38 111 HIS A N 1
ATOM 863 C CA . HIS A 1 111 ? 4.821 -11.058 -3.969 1.00 75.38 111 HIS A CA 1
ATOM 864 C C . HIS A 1 111 ? 5.434 -10.406 -2.717 1.00 75.38 111 HIS A C 1
ATOM 866 O O . HIS A 1 111 ? 4.813 -9.540 -2.102 1.00 75.38 111 HIS A O 1
ATOM 872 N N . ALA A 1 112 ? 6.686 -10.743 -2.405 1.00 82.69 112 ALA A N 1
ATOM 873 C CA . ALA A 1 112 ? 7.428 -10.260 -1.264 1.00 82.69 112 ALA A CA 1
ATOM 874 C C . ALA A 1 112 ? 8.126 -8.926 -1.559 1.00 82.69 112 ALA A C 1
ATOM 876 O O . ALA A 1 112 ? 8.631 -8.677 -2.662 1.00 82.69 112 ALA A O 1
ATOM 877 N N . LEU A 1 113 ? 8.208 -8.084 -0.534 1.00 87.62 113 LEU A N 1
ATOM 878 C CA . LEU A 1 113 ? 8.992 -6.859 -0.530 1.00 87.62 113 LEU A CA 1
ATOM 879 C C . LEU A 1 113 ? 10.448 -7.162 -0.166 1.00 87.62 113 LEU A C 1
ATOM 881 O O . LEU A 1 113 ? 10.757 -7.791 0.842 1.00 87.62 113 LEU A O 1
ATOM 885 N N . SER A 1 114 ? 11.375 -6.636 -0.960 1.00 88.06 114 SER A N 1
ATOM 886 C CA . SER A 1 114 ? 12.791 -6.595 -0.591 1.00 88.06 114 SER A CA 1
ATOM 887 C C . SER A 1 114 ? 13.040 -5.667 0.608 1.00 88.06 114 SER A C 1
ATOM 889 O O . SER A 1 114 ? 12.284 -4.729 0.863 1.00 88.06 114 SER A O 1
ATOM 891 N N . LEU A 1 115 ? 14.177 -5.826 1.295 1.00 88.88 115 LEU A N 1
ATOM 892 C CA . LEU A 1 115 ? 14.571 -4.934 2.401 1.00 88.88 115 LEU A CA 1
ATOM 893 C C . LEU A 1 115 ? 14.597 -3.449 2.004 1.00 88.88 115 LEU A C 1
ATOM 895 O O . LEU A 1 115 ? 14.242 -2.579 2.798 1.00 88.88 115 LEU A O 1
ATOM 899 N N . ARG A 1 116 ? 15.003 -3.139 0.766 1.00 89.75 116 ARG A N 1
ATOM 900 C CA . ARG A 1 116 ? 14.991 -1.763 0.249 1.00 89.75 116 ARG A CA 1
ATOM 901 C C . ARG A 1 116 ? 13.565 -1.221 0.154 1.00 89.75 116 ARG A C 1
ATOM 903 O O . ARG A 1 116 ? 13.330 -0.068 0.499 1.00 89.75 116 ARG A O 1
ATOM 910 N N . GLN A 1 117 ? 12.636 -2.051 -0.304 1.00 91.69 117 GLN A N 1
ATOM 911 C CA . GLN A 1 117 ? 11.222 -1.713 -0.418 1.00 91.69 117 GLN A CA 1
ATOM 912 C C . GLN A 1 117 ? 10.572 -1.540 0.959 1.00 91.69 117 GLN A C 1
ATOM 914 O O . GLN A 1 117 ? 9.856 -0.566 1.159 1.00 91.69 117 GLN A O 1
ATOM 919 N N . ILE A 1 118 ? 10.897 -2.394 1.933 1.00 92.19 118 ILE A N 1
ATOM 920 C CA . ILE A 1 118 ? 10.433 -2.235 3.321 1.00 92.19 118 ILE A CA 1
ATOM 921 C C . ILE A 1 118 ? 10.911 -0.897 3.901 1.00 92.19 118 ILE A C 1
ATOM 923 O O . ILE A 1 118 ? 10.105 -0.135 4.426 1.00 92.19 118 ILE A O 1
ATOM 927 N N . ARG A 1 119 ? 12.192 -0.545 3.728 1.00 93.44 119 ARG A N 1
ATOM 928 C CA . ARG A 1 119 ? 12.734 0.752 4.183 1.00 93.44 119 ARG A CA 1
ATOM 929 C C . ARG A 1 119 ? 12.084 1.950 3.495 1.00 93.44 119 ARG A C 1
ATOM 931 O O . ARG A 1 119 ? 11.844 2.975 4.129 1.00 93.44 119 ARG A O 1
ATOM 938 N N . LEU A 1 120 ? 11.798 1.833 2.200 1.00 94.31 120 LEU A N 1
ATOM 939 C CA . LEU A 1 120 ? 11.097 2.879 1.462 1.00 94.31 120 LEU A CA 1
ATOM 940 C C . LEU A 1 120 ? 9.651 3.039 1.953 1.00 94.31 120 LEU A C 1
ATOM 942 O O . LEU A 1 120 ? 9.159 4.153 2.108 1.00 94.31 120 LEU A O 1
ATOM 946 N N . LEU A 1 121 ? 8.972 1.932 2.246 1.00 95.31 121 LEU A N 1
ATOM 947 C CA . LEU A 1 121 ? 7.637 1.960 2.826 1.00 95.31 121 LEU A CA 1
ATOM 948 C C . LEU A 1 121 ? 7.646 2.570 4.237 1.00 95.31 121 LEU A C 1
ATOM 950 O O . LEU A 1 121 ? 6.788 3.398 4.541 1.00 95.31 121 LEU A O 1
ATOM 954 N N . GLN A 1 122 ? 8.640 2.227 5.064 1.00 94.50 122 GLN A N 1
ATOM 955 C CA . GLN A 1 122 ? 8.857 2.827 6.386 1.00 94.50 122 GLN A CA 1
ATOM 956 C C . GLN A 1 122 ? 8.973 4.352 6.296 1.00 94.50 122 GLN A C 1
ATOM 958 O O . GLN A 1 122 ? 8.283 5.062 7.030 1.00 94.50 122 GLN A O 1
ATOM 963 N N . SER A 1 123 ? 9.795 4.871 5.375 1.00 94.75 123 SER A N 1
ATOM 964 C CA . SER A 1 123 ? 9.976 6.320 5.215 1.00 94.75 123 SER A CA 1
ATOM 965 C C . SER A 1 123 ? 8.731 7.020 4.657 1.00 94.75 123 SER A C 1
ATOM 967 O O . SER A 1 123 ? 8.462 8.172 5.001 1.00 94.75 123 SER A O 1
ATOM 969 N N . ALA A 1 124 ? 7.931 6.324 3.845 1.00 96.12 124 ALA A N 1
ATOM 970 C CA . ALA A 1 124 ? 6.697 6.847 3.265 1.00 96.12 124 ALA A CA 1
ATOM 971 C C . ALA A 1 124 ? 5.466 6.722 4.180 1.00 96.12 124 ALA A C 1
ATOM 973 O O . ALA A 1 124 ? 4.440 7.354 3.913 1.00 96.12 124 ALA A O 1
ATOM 974 N N . ARG A 1 125 ? 5.544 5.941 5.265 1.00 95.50 125 ARG A N 1
ATOM 975 C CA . ARG A 1 125 ? 4.407 5.602 6.136 1.00 95.50 125 ARG A CA 1
ATOM 976 C C . ARG A 1 125 ? 3.611 6.825 6.588 1.00 95.50 125 ARG A C 1
ATOM 978 O O . ARG A 1 125 ? 2.395 6.861 6.414 1.00 95.50 125 ARG A O 1
ATOM 985 N N . SER A 1 126 ? 4.273 7.841 7.141 1.00 95.56 126 SER A N 1
ATOM 986 C CA . SER A 1 126 ? 3.598 9.050 7.641 1.00 95.56 126 SER A CA 1
ATOM 987 C C . SER A 1 126 ? 2.868 9.812 6.530 1.00 95.56 126 SER A C 1
ATOM 989 O O . SER A 1 126 ? 1.761 10.308 6.744 1.00 95.56 126 SER A O 1
ATOM 991 N N . LYS A 1 127 ? 3.439 9.845 5.321 1.00 97.38 127 LYS A N 1
ATOM 992 C CA . LYS A 1 127 ? 2.827 10.470 4.144 1.00 97.38 127 LYS A CA 1
ATOM 993 C C . LYS A 1 127 ? 1.609 9.682 3.659 1.00 97.38 127 LYS A C 1
ATOM 995 O O . LYS A 1 127 ? 0.599 10.298 3.333 1.00 97.38 127 LYS A O 1
ATOM 1000 N N . ILE A 1 128 ? 1.655 8.345 3.673 1.00 97.06 128 ILE A N 1
ATOM 1001 C CA . ILE A 1 128 ? 0.495 7.493 3.344 1.00 97.06 128 ILE A CA 1
ATOM 1002 C C . ILE A 1 128 ? -0.655 7.767 4.320 1.00 97.06 128 ILE A C 1
ATOM 1004 O O . ILE A 1 128 ? -1.779 8.033 3.893 1.00 97.06 128 ILE A O 1
ATOM 1008 N N . LEU A 1 129 ? -0.368 7.777 5.625 1.00 96.00 129 LEU A N 1
ATOM 1009 C CA . LEU A 1 129 ? -1.366 8.076 6.656 1.00 96.00 129 LEU A CA 1
ATOM 1010 C C . LEU A 1 129 ? -1.950 9.487 6.493 1.00 96.00 129 LEU A C 1
ATOM 1012 O O . LEU A 1 129 ? -3.161 9.669 6.588 1.00 96.00 129 LEU A O 1
ATOM 1016 N N . SER A 1 130 ? -1.112 10.475 6.170 1.00 96.00 130 SER A N 1
ATOM 1017 C CA . SER A 1 130 ? -1.563 11.839 5.880 1.00 96.00 130 SER A CA 1
ATOM 1018 C C . SER A 1 130 ? -2.497 11.898 4.663 1.00 96.00 130 SER A C 1
ATOM 1020 O O . SER A 1 130 ? -3.533 12.561 4.722 1.00 96.00 130 SER A O 1
ATOM 1022 N N . LYS A 1 131 ? -2.202 11.161 3.581 1.00 96.75 131 LYS A N 1
ATOM 1023 C CA . LYS A 1 131 ? -3.093 11.071 2.409 1.00 96.75 131 LYS A CA 1
ATOM 1024 C C . LYS A 1 131 ? -4.442 10.450 2.764 1.00 96.75 131 LYS A C 1
ATOM 1026 O O . LYS A 1 131 ? -5.468 10.973 2.338 1.00 96.75 131 LYS A O 1
ATOM 1031 N N . LEU A 1 132 ? -4.457 9.389 3.571 1.00 95.94 132 LEU A N 1
ATOM 1032 C CA . LEU A 1 132 ? -5.698 8.779 4.060 1.00 95.94 132 LEU A CA 1
ATOM 1033 C C . LEU A 1 132 ? -6.513 9.749 4.921 1.00 95.94 132 LEU A C 1
ATOM 1035 O O . LEU A 1 132 ? -7.727 9.847 4.759 1.00 95.94 132 LEU A O 1
ATOM 1039 N N . GLN A 1 133 ? -5.849 10.519 5.782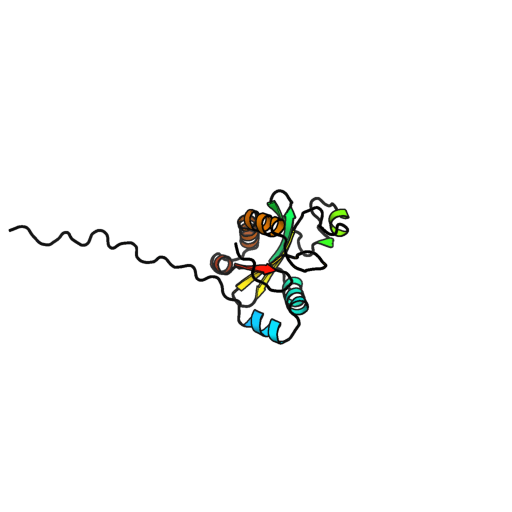 1.00 95.69 133 GLN A N 1
ATOM 1040 C CA . GLN A 1 133 ? -6.505 11.557 6.571 1.00 95.69 133 GLN A CA 1
ATOM 1041 C C . GLN A 1 133 ? -7.131 12.643 5.683 1.00 95.69 133 GLN A C 1
ATOM 1043 O O . GLN A 1 133 ? -8.275 13.030 5.904 1.00 95.69 133 GLN A O 1
ATOM 1048 N N . ILE A 1 134 ? -6.414 13.106 4.651 1.00 95.31 134 ILE A N 1
ATOM 1049 C CA . ILE A 1 134 ? -6.931 14.075 3.667 1.00 95.31 134 ILE A CA 1
ATOM 1050 C C . ILE A 1 134 ? -8.149 13.511 2.919 1.00 95.31 134 ILE A C 1
ATOM 1052 O O . ILE A 1 134 ? -9.078 14.253 2.615 1.00 95.31 134 ILE A O 1
ATOM 1056 N N . LYS A 1 135 ? -8.185 12.196 2.668 1.00 92.69 135 LYS A N 1
ATOM 1057 C CA . LYS A 1 135 ? -9.337 11.487 2.080 1.00 92.69 135 LYS A CA 1
ATOM 1058 C C . LYS A 1 135 ? -10.521 11.324 3.050 1.00 92.69 135 LYS A C 1
ATOM 1060 O O . LYS A 1 135 ? -11.504 10.685 2.693 1.00 92.69 135 LYS A O 1
ATOM 1065 N N . GLY A 1 136 ? -10.450 11.903 4.250 1.00 92.75 136 GLY A N 1
ATOM 1066 C CA . GLY A 1 136 ? -11.543 11.929 5.224 1.00 92.75 136 GLY A CA 1
ATOM 1067 C C . GLY A 1 136 ? -11.515 10.793 6.243 1.00 92.75 136 GLY A C 1
ATOM 1068 O O . GLY A 1 136 ? -12.477 10.629 6.993 1.00 92.75 136 GLY A O 1
ATOM 1069 N N . LEU A 1 137 ? -10.436 10.006 6.304 1.00 93.69 137 LEU A N 1
ATOM 1070 C CA . LEU A 1 137 ? -10.327 8.934 7.286 1.00 93.69 137 LEU A CA 1
ATOM 1071 C C . LEU A 1 137 ? -10.174 9.509 8.706 1.00 93.69 137 LEU A C 1
ATOM 1073 O O . LEU A 1 137 ? -9.346 10.390 8.955 1.00 93.69 137 LEU A O 1
ATOM 1077 N N . SER A 1 138 ? -10.974 9.007 9.650 1.00 91.94 138 SER A N 1
ATOM 1078 C CA . SER A 1 138 ? -10.966 9.494 11.031 1.00 91.94 138 SER A CA 1
ATOM 1079 C C . SER A 1 138 ? -9.657 9.148 11.751 1.00 91.94 138 SER A C 1
ATOM 1081 O O . SER A 1 138 ? -9.000 8.150 11.453 1.00 91.94 138 SER A O 1
ATOM 1083 N N . ARG A 1 139 ? -9.292 9.941 12.769 1.00 89.50 139 ARG A N 1
ATOM 1084 C CA . ARG A 1 139 ? -8.117 9.654 13.618 1.00 89.50 139 ARG A CA 1
ATOM 1085 C C . ARG A 1 139 ? -8.196 8.287 14.299 1.00 89.50 139 ARG A C 1
ATOM 1087 O O . ARG A 1 139 ? -7.167 7.648 14.481 1.00 89.50 139 ARG A O 1
ATOM 1094 N N . GLN A 1 140 ? -9.404 7.843 14.646 1.00 89.00 140 GLN A N 1
ATOM 1095 C CA . GLN A 1 140 ? -9.628 6.526 15.235 1.00 89.00 140 GLN A CA 1
ATOM 1096 C C . GLN A 1 140 ? -9.242 5.414 14.253 1.00 89.00 140 GLN A C 1
ATOM 1098 O O . GLN A 1 140 ? -8.455 4.545 14.608 1.00 89.00 140 GLN A O 1
ATOM 1103 N N . LEU A 1 141 ? -9.708 5.480 13.003 1.00 89.12 141 LEU A N 1
ATOM 1104 C CA . LEU A 1 141 ? -9.361 4.489 11.976 1.00 89.12 141 LEU A CA 1
ATOM 1105 C C . LEU A 1 141 ? -7.887 4.565 11.555 1.00 89.12 141 LEU A C 1
ATOM 1107 O O . LEU A 1 141 ? -7.279 3.553 11.232 1.00 89.12 141 LEU A O 1
ATOM 1111 N N . LEU A 1 142 ? -7.265 5.747 11.614 1.00 90.06 142 LEU A N 1
ATOM 1112 C CA . LEU A 1 142 ? -5.822 5.882 11.377 1.00 90.06 142 LEU A CA 1
ATOM 1113 C C . LEU A 1 142 ? -4.972 5.153 12.430 1.00 90.06 142 LEU A C 1
ATOM 1115 O O . LEU A 1 142 ? -3.825 4.804 12.151 1.00 90.06 142 LEU A O 1
ATOM 1119 N N . SER A 1 143 ? -5.523 4.912 13.623 1.00 87.50 143 SER A N 1
ATOM 1120 C CA . SER A 1 143 ? -4.858 4.141 14.680 1.00 87.50 143 SER A CA 1
ATOM 1121 C C . SER A 1 143 ? -4.930 2.624 14.461 1.00 87.50 143 SER A C 1
ATOM 1123 O O . SER A 1 143 ? -4.115 1.898 15.025 1.00 87.50 143 SER A O 1
ATOM 1125 N N . SER A 1 144 ? -5.842 2.155 13.599 1.00 88.31 144 SER A N 1
ATOM 1126 C CA . SER A 1 144 ? -6.024 0.746 13.225 1.00 88.31 144 SER A CA 1
ATOM 1127 C C . SER A 1 144 ? -5.487 0.428 11.825 1.00 88.31 144 SER A C 1
ATOM 1129 O O . SER A 1 144 ? -5.957 -0.501 11.173 1.00 88.31 144 SER A O 1
ATOM 1131 N N . VAL A 1 145 ? -4.505 1.188 11.328 1.00 93.00 145 VAL A N 1
ATOM 1132 C CA . VAL A 1 145 ? -3.906 0.912 10.015 1.00 93.00 145 VAL A CA 1
ATOM 1133 C C . VAL A 1 145 ? -2.912 -0.245 10.105 1.00 93.00 145 VAL A C 1
ATOM 1135 O O . VAL A 1 145 ? -1.923 -0.163 10.836 1.00 93.00 145 VAL A O 1
ATOM 1138 N N . MET A 1 146 ? -3.137 -1.278 9.296 1.00 93.38 146 MET A N 1
ATOM 1139 C CA . MET A 1 146 ? -2.225 -2.402 9.087 1.00 93.38 146 MET A CA 1
ATOM 1140 C C . MET A 1 146 ? -1.571 -2.298 7.714 1.00 93.38 146 MET A C 1
ATOM 1142 O O . MET A 1 146 ? -2.243 -2.022 6.722 1.00 93.38 146 MET A O 1
ATOM 1146 N N . PHE A 1 147 ? -0.262 -2.524 7.650 1.00 94.31 147 PHE A N 1
ATOM 1147 C CA . PHE A 1 147 ? 0.459 -2.648 6.388 1.00 94.31 147 PHE A CA 1
ATOM 1148 C C . PHE A 1 147 ? 0.674 -4.125 6.113 1.00 94.31 147 PHE A C 1
ATOM 1150 O O . PHE A 1 147 ? 1.221 -4.821 6.963 1.00 94.31 147 PHE A O 1
ATOM 1157 N N . ILE A 1 148 ? 0.252 -4.583 4.940 1.00 92.25 148 ILE A N 1
ATOM 1158 C CA . ILE A 1 148 ? 0.391 -5.979 4.529 1.00 92.25 148 ILE A CA 1
ATOM 1159 C C . ILE A 1 148 ? 0.966 -6.066 3.117 1.00 92.25 148 ILE A C 1
ATOM 1161 O O . ILE A 1 148 ? 0.841 -5.141 2.309 1.00 92.25 148 ILE A O 1
ATOM 1165 N N . GLN A 1 149 ? 1.608 -7.185 2.826 1.00 90.88 149 GLN A N 1
ATOM 1166 C CA . GLN A 1 149 ? 2.068 -7.545 1.491 1.00 90.88 149 GLN A CA 1
ATOM 1167 C C . GLN A 1 149 ? 0.917 -8.153 0.674 1.00 90.88 149 GLN A C 1
ATOM 1169 O O . GLN A 1 149 ? -0.149 -8.471 1.203 1.00 90.88 149 GLN A O 1
ATOM 1174 N N . GLU A 1 150 ? 1.117 -8.308 -0.636 1.00 85.56 150 GLU A N 1
ATOM 1175 C CA . GLU A 1 150 ? 0.120 -8.911 -1.538 1.00 85.56 150 GLU A CA 1
ATOM 1176 C C . GLU A 1 150 ? -0.155 -10.392 -1.230 1.00 85.56 150 GLU A C 1
ATOM 1178 O O . GLU A 1 150 ? -1.202 -10.912 -1.597 1.00 85.56 150 GLU A O 1
ATOM 1183 N N . ASP A 1 151 ? 0.751 -11.062 -0.518 1.00 84.56 151 ASP A N 1
ATOM 1184 C CA . ASP A 1 151 ? 0.576 -12.427 -0.015 1.00 84.56 151 ASP A CA 1
ATOM 1185 C C . ASP A 1 151 ? -0.073 -12.482 1.384 1.00 84.56 151 ASP A C 1
ATOM 1187 O O . ASP A 1 151 ? -0.159 -13.552 1.983 1.00 84.56 151 ASP A O 1
ATOM 1191 N N . GLY A 1 152 ? -0.535 -11.337 1.903 1.00 84.19 152 GLY A N 1
ATOM 1192 C CA . GLY A 1 152 ? -1.241 -11.205 3.178 1.00 84.19 152 GLY A CA 1
ATOM 1193 C C . GLY A 1 152 ? -0.359 -11.198 4.418 1.00 84.19 152 GLY A C 1
ATOM 1194 O O . GLY A 1 152 ? -0.899 -11.097 5.517 1.00 84.19 152 GLY A O 1
ATOM 1195 N N . GLN A 1 153 ? 0.965 -11.267 4.272 1.00 87.00 153 GLN A N 1
ATOM 1196 C CA . GLN A 1 153 ? 1.868 -11.146 5.412 1.00 87.00 153 GLN A CA 1
ATOM 1197 C C . GLN A 1 153 ? 1.921 -9.711 5.929 1.00 87.00 153 GLN A C 1
ATOM 1199 O O . GLN A 1 153 ? 1.996 -8.757 5.148 1.00 87.00 153 GLN A O 1
AT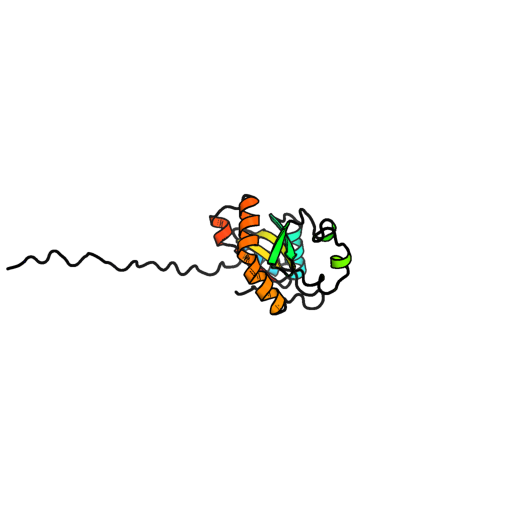OM 1204 N N . ASP A 1 154 ? 1.958 -9.566 7.250 1.00 90.75 154 ASP A N 1
ATOM 1205 C CA . ASP A 1 154 ? 2.181 -8.279 7.896 1.00 90.75 154 ASP A CA 1
ATOM 1206 C C . ASP A 1 154 ? 3.543 -7.699 7.510 1.00 90.75 154 ASP A C 1
ATOM 1208 O O . ASP A 1 154 ? 4.564 -8.390 7.456 1.00 90.75 154 ASP A O 1
ATOM 1212 N N . VAL A 1 155 ? 3.562 -6.391 7.260 1.00 89.00 155 VAL A N 1
ATOM 1213 C CA . VAL A 1 155 ? 4.804 -5.631 7.174 1.00 89.00 155 VAL A CA 1
ATOM 1214 C C . VAL A 1 155 ? 5.097 -5.054 8.547 1.00 89.00 155 VAL A C 1
ATOM 1216 O O . VAL A 1 155 ? 4.521 -4.043 8.956 1.00 89.00 155 VAL A O 1
ATOM 1219 N N . ASP A 1 156 ? 6.031 -5.691 9.239 1.00 80.44 156 ASP A N 1
ATOM 1220 C CA . ASP A 1 156 ? 6.565 -5.179 10.490 1.00 80.44 156 ASP A CA 1
ATOM 1221 C C . ASP A 1 156 ? 7.598 -4.074 10.232 1.00 80.44 156 ASP A C 1
ATOM 1223 O O . ASP A 1 156 ? 8.474 -4.192 9.368 1.00 80.44 156 ASP A O 1
ATOM 1227 N N . PHE A 1 157 ? 7.471 -2.982 10.990 1.00 74.06 157 PHE A N 1
ATOM 1228 C CA . PHE A 1 157 ? 8.374 -1.835 10.949 1.00 74.06 157 PHE A CA 1
ATOM 1229 C C . PHE A 1 157 ? 9.279 -1.769 12.170 1.00 74.06 157 PHE A C 1
ATOM 1231 O O . PHE A 1 157 ? 8.790 -2.058 13.286 1.00 74.06 157 PHE A O 1
#

Nearest PDB structures (foldseek):
  2vrt-assembly2_B  TM=6.119E-01  e=2.084E+00  Escherichia coli
  2vrt-assembly1_A  TM=6.137E-01  e=2.803E+00  Escherichia coli
  3shp-assembly1_B  TM=5.878E-01  e=8.148E+00  Sphaerobacter thermophilus DSM 20745
  5npq-assembly1_A  TM=3.038E-01  e=3.156E+00  Homo sapiens
  5j3p-assembly1_A  TM=3.301E-01  e=5.710E+00  Homo sapiens

Solvent-accessible surface area (backbone atoms only — not comparable to full-atom values): 9206 Å² total; per-residue (Å²): 144,78,81,93,80,83,85,80,83,78,74,74,87,85,68,82,72,70,75,70,75,70,68,84,30,69,59,52,53,56,40,49,75,76,38,56,46,54,58,35,50,49,58,52,42,67,73,59,51,71,40,27,35,36,31,44,79,88,37,46,73,44,78,16,65,92,40,61,85,86,40,33,73,95,70,43,63,69,35,76,78,32,86,54,34,82,59,36,44,41,36,31,24,21,75,40,79,79,26,30,39,36,36,35,56,35,39,93,88,73,32,51,68,52,73,68,52,50,54,42,49,62,69,23,43,66,53,52,53,50,52,42,40,74,69,65,50,50,74,72,45,65,70,27,58,42,44,25,31,45,68,65,47,75,60,85,129

Sequence (157 aa):
MFREDEKDIFAPFDMAIKSKKPVHSREFLAILEQASVDTAIKAITHARPLLVFWVTPEGEVLDAGNEHFANPPKGDKTVLSSPTHKGHLRGRAALIGDVVYVVVYGDHKTHALSLRQIRLLQSARSKILSKLQIKGLSRQLLSSVMFIQEDGQDVDF

Secondary structure (DSSP, 8-state):
---S----S----------PPPPPPHHHHHHHHHS-HHHHHHHHHHHS-SEEEEE-TT--EEE-TT-TTTS-GGG-GGGTTSTTGGG-EEEEEEEETTEEEEEEE--TTT-PPPHHHHHHHHHHHHHHHHHHHHTT--HHHHTTEEEEETTS-B---

Radius of gyration: 20.29 Å; Cα contacts (8 Å, |Δi|>4): 226; chains: 1; bounding box: 30×37×85 Å

pLDDT: mean 83.09, std 16.32, range [36.69, 97.38]